Protein AF-A0A4R3XUV8-F1 (afdb_monomer)

Mean predicted aligned error: 7.54 Å

Sequence (175 aa):
MGYALSNLGNLPIQDEIDLYIFVVGSSWKDETYEAIETNFMELARRIGPKAVIAKGFEPEAWSSQICDRYLGKNVKTLYDVFPALLITDSHPENLTEKSMRLLISLRDAHKRFGGTAAFFEALSDFARTRNPEFLQKFETQESFGSKTWSVLELKPNFFGFGVNLKELIARAQGK

Radius of gyration: 14.84 Å; Cα contacts (8 Å, |Δi|>4): 273; chains: 1; bounding box: 36×36×36 Å

Solvent-accessible surface area (backbone atoms only — not comparable to full-atom values): 9918 Å² total; per-residue (Å²): 49,67,44,80,33,89,48,78,85,75,58,80,89,58,93,70,50,59,34,38,35,33,58,33,39,53,84,72,84,45,76,68,48,51,51,47,65,77,38,42,71,58,49,20,65,55,19,32,85,39,18,38,36,38,35,41,76,48,41,42,68,33,19,35,52,48,24,47,71,77,64,74,38,65,48,82,82,45,60,89,48,46,41,24,39,38,38,26,54,46,58,86,90,69,62,53,78,82,43,53,44,40,40,35,23,44,70,55,42,21,65,74,47,76,29,62,67,53,34,53,50,46,51,21,48,29,51,65,67,42,50,49,67,61,59,49,67,64,66,65,78,72,93,65,71,102,77,67,75,73,58,47,48,66,57,89,85,60,93,68,95,63,64,60,59,68,62,54,42,36,51,55,69,77,101

pLDDT: mean 79.5, std 17.8, range [27.52, 96.81]

Nearest PDB structures (foldseek):
  1xw9-assembly3_C  TM=6.291E-01  e=5.901E-02  Drosophila melanogaster
  1ovn-assembly1_B  TM=5.941E-01  e=3.030E-02  Drosophila melanogaster
  1rqm-assembly1_A  TM=5.799E-01  e=6.269E-02  Alicyclobacillus acidocaldarius
  1m7t-assembly1_A  TM=6.015E-01  e=7.077E-02  unclassified
  2dj0-assembly1_A  TM=5.234E-01  e=1.653E-01  Homo sapiens

Secondary structure (DSSP, 8-state):
-EEEESSGGGSPP-TT--EEEEEE--S---HHHHHHHHHHHHHHHHS-TTEEEEEESSHHHHHHHHIIIIISS-GGGGTTT-SEEEEESS-GGG--TTS-EEEEEHHHHHHHHTSHHHHHHHHHHHHHH--THHHHHHH------SS--S-EE--TT--S----HHHHHHHHTT-

Foldseek 3Di:
DEEEDQELVPDDDDPLAQKEKEFAAAPDDDPLSVLCVVCVVVLQVLLDDNYYYYYYPHRHRHNQRCCCQPVVDGSVVCNVQPRWMWMWRDRSVGDDLPIWTKIARSVLLCVLQVHSVSSSNLNSCCSVPVPLVNLVSLVDDDPDDDDDCHIAGHGPDDPDGDDPSVVVSVVSVVD

Organism: NCBI:txid1706046

Structure (mmCIF, N/CA/C/O backbone):
data_AF-A0A4R3XUV8-F1
#
_entry.id   AF-A0A4R3XUV8-F1
#
loop_
_atom_site.group_PDB
_atom_site.id
_atom_site.type_symbol
_atom_site.label_atom_id
_atom_site.label_alt_id
_atom_site.label_comp_id
_atom_site.label_asym_id
_atom_site.label_entity_id
_atom_site.label_seq_id
_atom_site.pdbx_PDB_ins_code
_atom_site.Cartn_x
_atom_site.Cartn_y
_atom_site.Cartn_z
_atom_site.occupancy
_atom_site.B_iso_or_equiv
_atom_site.auth_seq_id
_atom_site.auth_comp_id
_atom_site.auth_asym_id
_atom_site.auth_atom_id
_atom_site.pdbx_PDB_model_num
ATOM 1 N N . MET A 1 1 ? 6.285 -4.465 10.318 1.00 90.69 1 MET A N 1
ATOM 2 C CA . MET A 1 1 ? 7.046 -5.707 10.007 1.00 90.69 1 MET A CA 1
ATOM 3 C C . MET A 1 1 ? 7.217 -5.877 8.506 1.00 90.69 1 MET A C 1
ATOM 5 O O . MET A 1 1 ? 6.363 -5.411 7.766 1.00 90.69 1 MET A O 1
ATOM 9 N N . GLY A 1 2 ? 8.289 -6.535 8.055 1.00 93.62 2 GLY A N 1
ATOM 10 C CA . GLY A 1 2 ? 8.561 -6.766 6.630 1.00 93.62 2 GLY A CA 1
ATOM 11 C C . GLY A 1 2 ? 8.662 -8.249 6.286 1.00 93.62 2 GLY A C 1
ATOM 12 O O . GLY A 1 2 ? 9.384 -8.968 6.971 1.00 93.62 2 GLY A O 1
ATOM 13 N N . TYR A 1 3 ? 7.998 -8.686 5.213 1.00 95.31 3 TYR A N 1
ATOM 14 C CA . TYR A 1 3 ? 8.090 -10.055 4.696 1.00 95.31 3 TYR A CA 1
ATOM 15 C C . TYR A 1 3 ? 8.513 -10.090 3.223 1.00 95.31 3 TYR A C 1
ATOM 17 O O . TYR A 1 3 ? 7.975 -9.364 2.389 1.00 95.31 3 TYR A O 1
ATOM 25 N N . ALA A 1 4 ? 9.447 -10.981 2.895 1.00 94.69 4 ALA A N 1
ATOM 26 C CA . ALA A 1 4 ? 9.709 -11.416 1.527 1.00 94.69 4 ALA A CA 1
ATOM 27 C C . ALA A 1 4 ? 9.266 -12.880 1.416 1.00 94.69 4 ALA A C 1
ATOM 29 O O . ALA A 1 4 ? 9.772 -13.728 2.151 1.00 94.69 4 ALA A O 1
ATOM 30 N N . LEU A 1 5 ? 8.276 -13.159 0.570 1.00 95.44 5 LEU A N 1
ATOM 31 C CA . LEU A 1 5 ? 7.571 -14.441 0.537 1.00 95.44 5 LEU A CA 1
ATOM 32 C C . LEU A 1 5 ? 7.602 -15.056 -0.862 1.00 95.44 5 LEU A C 1
ATOM 34 O O . LEU A 1 5 ? 7.633 -14.360 -1.874 1.00 95.44 5 LEU A O 1
ATOM 38 N N . SER A 1 6 ? 7.571 -16.385 -0.934 1.00 93.25 6 SER A N 1
ATOM 39 C CA . SER A 1 6 ? 7.450 -17.108 -2.208 1.00 93.25 6 SER A CA 1
ATOM 40 C C . SER A 1 6 ? 6.012 -17.138 -2.730 1.00 93.25 6 SER A C 1
ATOM 42 O O . SER A 1 6 ? 5.795 -17.196 -3.937 1.00 93.25 6 SER A O 1
ATOM 44 N N . ASN A 1 7 ? 5.024 -17.080 -1.836 1.00 93.81 7 ASN A N 1
ATOM 45 C CA . ASN A 1 7 ? 3.605 -17.048 -2.170 1.00 93.81 7 ASN A CA 1
ATOM 46 C C . ASN A 1 7 ? 2.824 -16.227 -1.127 1.00 93.81 7 ASN A C 1
ATOM 48 O O . ASN A 1 7 ? 3.304 -16.014 -0.011 1.00 93.81 7 ASN A O 1
ATOM 52 N N . LEU A 1 8 ? 1.627 -15.768 -1.497 1.00 94.19 8 LEU A N 1
ATOM 53 C CA . LEU A 1 8 ? 0.767 -14.958 -0.628 1.00 94.19 8 LEU A CA 1
ATOM 54 C C . LEU A 1 8 ? 0.201 -15.758 0.559 1.00 94.19 8 LEU A C 1
ATOM 56 O O . LEU A 1 8 ? -0.005 -15.191 1.626 1.00 94.19 8 LEU A O 1
ATOM 60 N N . GLY A 1 9 ? -0.015 -17.065 0.388 1.00 93.50 9 GLY A N 1
ATOM 61 C CA . GLY A 1 9 ? -0.529 -17.954 1.439 1.00 93.50 9 GLY A CA 1
ATOM 62 C C . GLY A 1 9 ? 0.441 -18.190 2.603 1.00 93.50 9 GLY A C 1
ATOM 63 O O . GLY A 1 9 ? 0.021 -18.605 3.673 1.00 93.50 9 GLY A O 1
ATOM 64 N N . ASN A 1 10 ? 1.728 -17.887 2.429 1.00 94.69 10 ASN A N 1
ATOM 65 C CA . ASN A 1 10 ? 2.747 -17.994 3.472 1.00 94.69 10 ASN A CA 1
ATOM 66 C C . ASN A 1 10 ? 2.773 -16.775 4.406 1.00 94.69 10 ASN A C 1
ATOM 68 O O . ASN A 1 10 ? 3.631 -16.708 5.289 1.00 94.69 10 ASN A O 1
ATOM 72 N N . LEU A 1 11 ? 1.902 -15.785 4.191 1.00 95.81 11 LEU A N 1
ATOM 73 C CA . LEU A 1 11 ? 1.794 -14.643 5.084 1.00 95.81 11 LEU A CA 1
ATOM 74 C C . LEU A 1 11 ? 1.209 -15.104 6.432 1.00 95.81 11 LEU A C 1
ATOM 76 O O . LEU A 1 11 ? 0.120 -15.675 6.445 1.00 95.81 11 LEU A O 1
ATOM 80 N N . PRO A 1 12 ? 1.904 -14.884 7.564 1.00 92.62 12 PRO A N 1
ATOM 81 C CA . PRO A 1 12 ? 1.378 -15.272 8.866 1.00 92.62 12 PRO A CA 1
ATOM 82 C C . PRO A 1 12 ? 0.142 -14.456 9.250 1.00 92.62 12 PRO A C 1
ATOM 84 O O . PRO A 1 12 ? 0.127 -13.234 9.092 1.00 92.62 12 PRO A O 1
ATOM 87 N N . ILE A 1 13 ? -0.848 -15.127 9.841 1.00 92.12 13 ILE A N 1
ATOM 88 C CA . ILE A 1 13 ? -1.992 -14.474 10.482 1.00 92.12 13 ILE A CA 1
ATOM 89 C C . ILE A 1 13 ? -1.558 -13.979 11.859 1.00 92.12 13 ILE A C 1
ATOM 91 O O . ILE A 1 13 ? -0.983 -14.737 12.642 1.00 92.12 13 ILE A O 1
ATOM 95 N N . GLN A 1 14 ? -1.824 -12.706 12.137 1.00 90.50 14 GLN A N 1
ATOM 96 C CA . GLN A 1 14 ? -1.492 -12.041 13.392 1.00 90.50 14 GLN A CA 1
ATOM 97 C C . GLN A 1 14 ? -2.630 -11.089 13.754 1.00 90.50 14 GLN A C 1
ATOM 99 O O . GLN A 1 14 ? -3.005 -10.241 12.941 1.00 90.50 14 GLN A O 1
ATOM 104 N N . ASP A 1 15 ? -3.172 -11.234 14.961 1.00 87.12 15 ASP A N 1
ATOM 105 C CA . ASP A 1 15 ? -4.370 -10.507 15.397 1.00 87.12 15 ASP A CA 1
ATOM 106 C C . ASP A 1 15 ? -4.097 -9.013 15.628 1.00 87.12 15 ASP A C 1
ATOM 108 O O . ASP A 1 15 ? -5.008 -8.193 15.577 1.00 87.12 15 ASP A O 1
ATOM 112 N N . GLU A 1 16 ? -2.838 -8.632 15.854 1.00 90.88 16 GLU A N 1
ATOM 113 C CA . GLU A 1 16 ? -2.427 -7.253 16.127 1.00 90.88 16 GLU A CA 1
ATOM 114 C C . GLU A 1 16 ? -2.187 -6.415 14.858 1.00 90.88 16 GLU A C 1
ATOM 116 O O . GLU A 1 16 ? -1.790 -5.247 14.957 1.00 90.88 16 GLU A O 1
ATOM 121 N N . ILE A 1 17 ? -2.367 -7.005 13.669 1.00 93.44 17 ILE A N 1
ATOM 122 C CA . ILE A 1 17 ? -2.103 -6.350 12.385 1.00 93.44 17 ILE A CA 1
ATOM 123 C C . ILE A 1 17 ? -3.372 -5.761 11.793 1.00 93.44 17 ILE A C 1
ATOM 125 O O . ILE A 1 17 ? -4.229 -6.457 11.254 1.00 93.44 17 ILE A O 1
ATOM 129 N N . ASP A 1 18 ? -3.392 -4.432 11.790 1.00 90.88 18 ASP A N 1
ATOM 130 C CA . ASP A 1 18 ? -4.500 -3.623 11.301 1.00 90.88 18 ASP A CA 1
ATOM 131 C C . ASP A 1 18 ? -4.253 -3.125 9.859 1.00 90.88 18 ASP A C 1
ATOM 133 O O . ASP A 1 18 ? -5.132 -2.524 9.236 1.00 90.88 18 ASP A O 1
ATOM 137 N N . LEU A 1 19 ? -3.024 -3.233 9.333 1.00 92.94 19 LEU A N 1
ATOM 138 C CA . LEU A 1 19 ? -2.675 -2.789 7.977 1.00 92.94 19 LEU A CA 1
ATOM 139 C C . LEU A 1 19 ? -1.747 -3.763 7.267 1.00 92.94 19 LEU A C 1
ATOM 141 O O . LEU A 1 19 ? -0.694 -4.132 7.783 1.00 92.94 19 LEU A O 1
ATOM 145 N N . TYR A 1 20 ? -2.065 -4.027 6.012 1.00 95.38 20 TYR A N 1
ATOM 146 C CA . TYR A 1 20 ? -1.230 -4.764 5.085 1.00 95.38 20 TYR A CA 1
ATOM 147 C C . TYR A 1 20 ? -0.898 -3.867 3.895 1.00 95.38 20 TYR A C 1
ATOM 149 O O . TYR A 1 20 ? -1.773 -3.229 3.307 1.00 95.38 20 TYR A O 1
ATOM 157 N N . ILE A 1 21 ? 0.384 -3.810 3.557 1.00 96.00 21 ILE A N 1
ATOM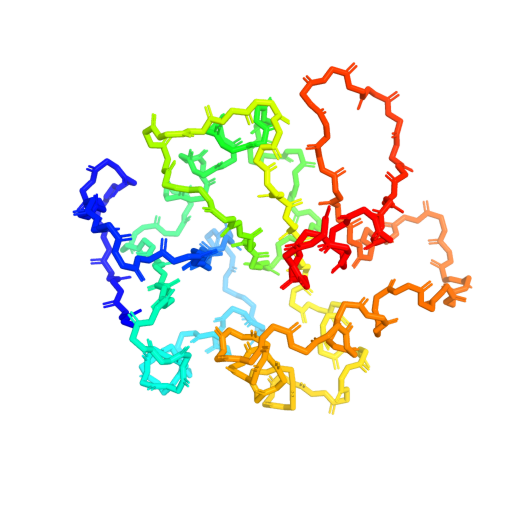 158 C CA . ILE A 1 21 ? 0.940 -3.070 2.431 1.00 96.00 21 ILE A CA 1
ATOM 159 C C . ILE A 1 21 ? 1.639 -4.094 1.542 1.00 96.00 21 ILE A C 1
ATOM 161 O O . ILE A 1 21 ? 2.660 -4.668 1.916 1.00 96.00 21 ILE A O 1
ATOM 165 N N . PHE A 1 22 ? 1.111 -4.333 0.353 1.00 95.94 22 PHE A N 1
ATOM 166 C CA . PHE A 1 22 ? 1.701 -5.264 -0.594 1.00 95.94 22 PHE A CA 1
ATOM 167 C C . PHE A 1 22 ? 2.376 -4.522 -1.733 1.00 95.94 22 PHE A C 1
ATOM 169 O O . PHE A 1 22 ? 1.772 -3.658 -2.367 1.00 95.94 22 PHE A O 1
ATOM 176 N N . VAL A 1 23 ? 3.620 -4.893 -2.020 1.00 94.19 23 VAL A N 1
ATOM 177 C CA . VAL A 1 23 ? 4.305 -4.460 -3.237 1.00 94.19 23 VAL A CA 1
ATOM 178 C C . VAL A 1 23 ? 3.685 -5.205 -4.413 1.00 94.19 23 VAL A C 1
ATOM 180 O O . VAL A 1 23 ? 3.673 -6.434 -4.417 1.00 94.19 23 VAL A O 1
ATOM 183 N N . VAL A 1 24 ? 3.168 -4.470 -5.395 1.00 90.69 24 VAL A N 1
ATOM 184 C CA . VAL A 1 24 ? 2.571 -5.022 -6.615 1.00 90.69 24 VAL A CA 1
ATOM 185 C C . VAL A 1 24 ? 3.320 -4.450 -7.811 1.00 90.69 24 VAL A C 1
ATOM 187 O O . VAL A 1 24 ? 3.461 -3.239 -7.958 1.00 90.69 24 VAL A O 1
ATOM 19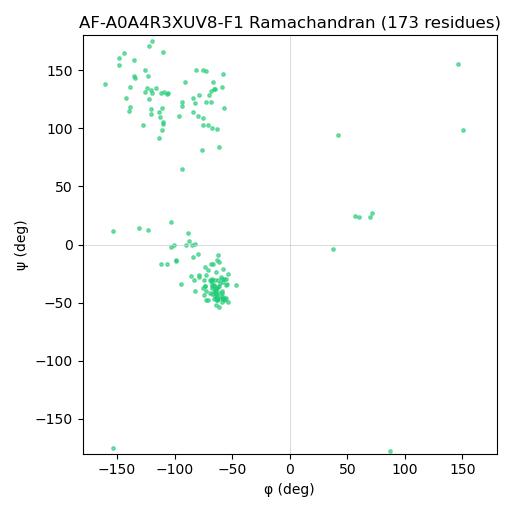0 N N . GLY A 1 25 ? 3.830 -5.310 -8.674 1.00 86.00 25 GLY A N 1
ATOM 191 C CA . GLY A 1 25 ? 4.666 -4.913 -9.793 1.00 86.00 25 GLY A CA 1
ATOM 192 C C . GLY A 1 25 ? 4.604 -5.903 -10.943 1.00 86.00 25 GLY A C 1
ATOM 193 O O . GLY A 1 25 ? 3.850 -6.873 -10.940 1.00 86.00 25 GLY A O 1
ATOM 194 N N . SER A 1 26 ? 5.430 -5.649 -11.945 1.00 74.06 26 SER A N 1
ATOM 195 C CA . SER A 1 26 ? 5.673 -6.595 -13.028 1.00 74.06 26 SER A CA 1
ATOM 196 C C . SER A 1 26 ? 7.154 -6.958 -13.062 1.00 74.06 26 SER A C 1
ATOM 198 O O . SER A 1 26 ? 7.962 -6.392 -12.328 1.00 74.06 26 SER A O 1
ATOM 200 N N . SER A 1 27 ? 7.519 -7.895 -13.930 1.00 67.19 27 SER A N 1
ATOM 201 C CA . SER A 1 27 ? 8.909 -8.245 -1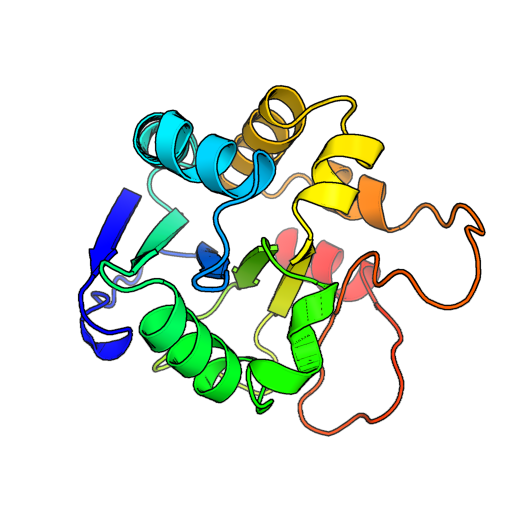4.233 1.00 67.19 27 SER A CA 1
ATOM 202 C C . SER A 1 27 ? 9.721 -7.086 -14.841 1.00 67.19 27 SER A C 1
ATOM 204 O O . SER A 1 27 ? 10.944 -7.182 -14.950 1.00 67.19 27 SER A O 1
ATOM 206 N N . TRP A 1 28 ? 9.074 -5.972 -15.204 1.00 62.72 28 TRP A N 1
ATOM 207 C CA . TRP A 1 28 ? 9.737 -4.782 -15.723 1.00 62.72 28 TRP A CA 1
ATOM 208 C C . TRP A 1 28 ? 10.335 -3.979 -14.570 1.00 62.72 28 TRP A C 1
ATOM 210 O O . TRP A 1 28 ? 9.617 -3.378 -13.771 1.00 62.72 28 TRP A O 1
ATOM 220 N N . LYS A 1 29 ? 11.668 -3.965 -14.498 1.00 62.38 29 LYS A N 1
ATOM 221 C CA . LYS A 1 29 ? 12.403 -3.084 -13.592 1.00 62.38 29 LYS A CA 1
ATOM 222 C C . LYS A 1 29 ? 12.382 -1.673 -14.164 1.00 62.38 29 LYS A C 1
ATOM 224 O O . LYS A 1 29 ? 13.027 -1.408 -15.174 1.00 62.38 29 LYS A O 1
ATOM 229 N N . ASP A 1 30 ? 11.626 -0.791 -13.528 1.00 69.38 30 ASP A N 1
ATOM 230 C CA . ASP A 1 30 ? 11.763 0.648 -13.709 1.00 69.38 30 ASP A CA 1
ATOM 231 C C . ASP A 1 30 ? 12.337 1.290 -12.436 1.00 69.38 30 ASP A C 1
ATOM 233 O O . ASP A 1 30 ? 12.376 0.671 -11.367 1.00 69.38 30 ASP A O 1
ATOM 237 N N . GLU A 1 31 ? 12.794 2.538 -12.551 1.00 71.75 31 GLU A N 1
ATOM 238 C CA . GLU A 1 31 ? 13.423 3.286 -11.450 1.00 71.75 31 GLU A CA 1
ATOM 239 C C . GLU A 1 31 ? 12.517 3.368 -10.205 1.00 71.75 31 GLU A C 1
ATOM 241 O O . GLU A 1 31 ? 12.989 3.397 -9.067 1.00 71.75 31 GLU A O 1
ATOM 246 N N . THR A 1 32 ? 11.192 3.356 -10.395 1.00 70.12 32 THR A N 1
ATOM 247 C CA . THR A 1 32 ? 10.228 3.379 -9.289 1.00 70.12 32 THR A CA 1
ATOM 248 C C . THR A 1 32 ? 10.142 2.052 -8.536 1.00 70.12 32 THR A C 1
ATOM 250 O O . THR A 1 32 ? 10.004 2.066 -7.311 1.00 70.12 32 THR A O 1
ATOM 253 N N . TYR A 1 33 ? 10.267 0.909 -9.216 1.00 78.12 33 TYR A N 1
ATOM 254 C CA . TYR A 1 33 ? 10.345 -0.395 -8.554 1.00 78.12 33 TYR A CA 1
ATOM 255 C C . TYR A 1 33 ? 11.652 -0.539 -7.759 1.00 78.12 33 TYR A C 1
ATOM 257 O O . TYR A 1 33 ? 11.634 -0.971 -6.604 1.00 78.12 33 TYR A O 1
ATOM 265 N N . GLU A 1 34 ? 12.779 -0.101 -8.328 1.00 83.56 34 GLU A N 1
ATOM 266 C CA . GLU A 1 34 ? 14.076 -0.089 -7.633 1.00 83.56 34 GLU A CA 1
ATOM 267 C C . GLU A 1 34 ? 14.057 0.782 -6.373 1.00 83.56 34 GLU A C 1
ATOM 269 O O . GLU A 1 34 ? 14.693 0.446 -5.368 1.00 83.56 34 GLU A O 1
ATOM 274 N N . ALA A 1 35 ? 13.274 1.864 -6.386 1.00 84.06 35 ALA A N 1
ATOM 275 C CA . ALA A 1 35 ? 13.086 2.700 -5.214 1.00 84.06 35 ALA A CA 1
ATOM 276 C C . ALA A 1 35 ? 12.389 1.948 -4.065 1.00 84.06 35 ALA A C 1
ATOM 278 O O . ALA A 1 35 ? 12.809 2.112 -2.920 1.00 84.06 35 ALA A O 1
ATOM 279 N N . ILE A 1 36 ? 11.385 1.095 -4.325 1.00 85.56 36 ILE A N 1
ATOM 280 C CA . ILE A 1 36 ? 10.839 0.215 -3.272 1.00 85.56 36 ILE A CA 1
ATOM 281 C C . ILE A 1 36 ? 11.909 -0.756 -2.805 1.00 85.56 36 ILE A C 1
ATOM 283 O O . ILE A 1 36 ? 12.129 -0.860 -1.605 1.00 85.56 36 ILE A O 1
ATOM 287 N N . GLU A 1 37 ? 12.555 -1.473 -3.722 1.00 86.38 37 GLU A N 1
ATOM 288 C CA . GLU A 1 37 ? 13.517 -2.525 -3.374 1.00 86.38 37 GLU A CA 1
ATOM 289 C C . GLU A 1 37 ? 14.632 -1.995 -2.466 1.00 86.38 37 GLU A C 1
ATOM 291 O O . GLU A 1 37 ? 14.908 -2.566 -1.411 1.00 86.38 37 GLU A O 1
ATOM 296 N N . THR A 1 38 ? 15.195 -0.839 -2.817 1.00 89.44 38 THR A N 1
ATOM 297 C CA . THR A 1 38 ? 16.276 -0.196 -2.059 1.00 89.44 38 THR A CA 1
ATOM 298 C C . THR A 1 38 ? 15.816 0.297 -0.684 1.00 89.44 38 THR A C 1
ATOM 300 O O . THR A 1 38 ? 16.594 0.296 0.268 1.00 89.44 38 THR A O 1
ATOM 303 N N . ASN A 1 39 ? 14.545 0.689 -0.546 1.00 89.06 39 ASN A N 1
ATOM 304 C CA . ASN A 1 39 ? 13.998 1.251 0.693 1.00 89.06 39 ASN A CA 1
ATOM 305 C C . ASN A 1 39 ? 13.138 0.263 1.497 1.00 89.06 39 ASN A C 1
ATOM 307 O O . ASN A 1 39 ? 12.674 0.612 2.582 1.00 89.06 39 ASN A O 1
ATOM 311 N N . PHE A 1 40 ? 12.929 -0.964 1.015 1.00 91.75 40 PHE A N 1
ATOM 312 C CA . PHE A 1 40 ? 11.983 -1.920 1.598 1.00 91.75 40 PHE A CA 1
ATOM 313 C C . PHE A 1 40 ? 12.288 -2.207 3.068 1.00 91.75 40 PHE A C 1
ATOM 315 O O . PHE A 1 40 ? 11.395 -2.179 3.913 1.00 91.75 40 PHE A O 1
ATOM 322 N N . MET A 1 41 ? 13.563 -2.441 3.384 1.00 90.44 41 MET A N 1
ATOM 323 C CA . MET A 1 41 ? 14.002 -2.721 4.753 1.00 90.44 41 MET A CA 1
ATOM 324 C C . MET A 1 41 ? 13.751 -1.539 5.689 1.00 90.44 41 MET A C 1
ATOM 326 O O . MET A 1 41 ? 13.388 -1.736 6.847 1.00 90.44 41 MET A O 1
ATOM 330 N N . GLU A 1 42 ? 13.928 -0.317 5.196 1.00 91.50 42 GLU A N 1
ATOM 331 C CA . GLU A 1 42 ? 13.711 0.886 5.992 1.00 91.50 42 GLU A CA 1
ATOM 332 C C . GLU A 1 42 ? 12.218 1.157 6.196 1.00 91.50 42 GLU A C 1
ATOM 334 O O . GLU A 1 42 ? 11.779 1.388 7.322 1.00 91.50 42 GLU A O 1
ATOM 339 N N . LEU A 1 43 ? 11.413 1.010 5.142 1.00 92.31 43 LEU A N 1
ATOM 340 C CA . LEU A 1 43 ? 9.954 1.028 5.226 1.00 92.31 43 LEU A CA 1
ATOM 341 C C . LEU A 1 43 ? 9.440 0.015 6.254 1.00 92.31 43 LEU A C 1
ATOM 343 O O . LEU A 1 43 ? 8.682 0.371 7.154 1.00 92.31 43 LEU A O 1
ATOM 347 N N . ALA A 1 44 ? 9.904 -1.233 6.181 1.00 93.31 44 ALA A N 1
ATOM 348 C CA . ALA A 1 44 ? 9.494 -2.303 7.087 1.00 93.31 44 ALA A CA 1
ATOM 349 C C . ALA A 1 44 ? 9.765 -1.994 8.568 1.00 93.31 44 ALA A C 1
ATOM 351 O O . ALA A 1 44 ? 8.997 -2.439 9.430 1.00 93.31 44 ALA A O 1
ATOM 352 N N . ARG A 1 45 ? 10.831 -1.234 8.863 1.00 91.19 45 ARG A N 1
ATOM 353 C CA . ARG A 1 45 ? 11.153 -0.751 10.215 1.00 91.19 45 ARG A CA 1
ATOM 354 C C . ARG A 1 45 ? 10.254 0.406 10.648 1.00 91.19 45 ARG A C 1
ATOM 356 O O . ARG A 1 45 ? 9.883 0.471 11.817 1.00 91.19 45 ARG A O 1
ATOM 363 N N . ARG A 1 46 ? 9.898 1.308 9.730 1.00 93.75 46 ARG A N 1
ATOM 364 C CA . ARG A 1 46 ? 9.178 2.554 10.044 1.00 93.75 46 ARG A CA 1
ATOM 365 C C . ARG A 1 46 ? 7.666 2.408 10.166 1.00 93.75 46 ARG A C 1
ATOM 367 O O . ARG A 1 46 ? 7.077 3.127 10.967 1.00 93.75 46 ARG A O 1
ATOM 374 N N . ILE A 1 47 ? 7.039 1.482 9.438 1.00 92.44 47 ILE A N 1
ATOM 375 C CA . ILE A 1 47 ? 5.569 1.312 9.437 1.00 92.44 47 ILE A CA 1
ATOM 376 C C . ILE A 1 47 ? 4.982 0.900 10.800 1.00 92.44 47 ILE A C 1
ATOM 378 O O . ILE A 1 47 ? 3.775 0.992 11.004 1.00 92.44 47 ILE A O 1
ATOM 382 N N . GLY A 1 48 ? 5.823 0.475 11.747 1.00 89.25 48 GLY A N 1
ATOM 383 C CA . GLY A 1 48 ? 5.416 0.129 13.106 1.00 89.25 48 GLY A CA 1
ATOM 384 C C . GLY A 1 48 ? 4.951 -1.325 13.285 1.00 89.25 48 GLY A C 1
ATOM 385 O O . GLY A 1 48 ? 5.027 -2.137 12.355 1.00 89.25 48 GLY A O 1
ATOM 386 N N . PRO A 1 49 ? 4.521 -1.683 14.510 1.00 91.06 49 PRO A N 1
ATOM 387 C CA . PRO A 1 49 ? 4.206 -3.063 14.880 1.00 91.06 49 PRO A CA 1
ATOM 388 C C . PRO A 1 49 ? 2.834 -3.540 14.387 1.00 91.06 49 PRO A C 1
ATOM 390 O O . PRO A 1 49 ? 2.679 -4.727 14.151 1.00 91.06 49 PRO A O 1
ATOM 393 N N . LYS A 1 50 ? 1.873 -2.629 14.178 1.00 93.31 50 LYS A N 1
ATOM 394 C CA . LYS A 1 50 ? 0.496 -2.941 13.743 1.00 93.31 50 LYS A CA 1
ATOM 395 C C . LYS A 1 50 ? 0.309 -2.995 12.224 1.00 93.31 50 LYS A C 1
ATOM 397 O O . LYS A 1 50 ? -0.814 -3.000 11.722 1.00 93.31 50 LYS A O 1
ATOM 402 N N . ALA A 1 51 ? 1.412 -2.962 11.483 1.00 95.44 51 ALA A N 1
ATOM 403 C CA . ALA A 1 51 ? 1.407 -2.941 10.034 1.00 95.44 51 ALA A CA 1
ATOM 404 C C . ALA A 1 51 ? 2.432 -3.922 9.469 1.00 95.44 51 ALA A C 1
ATOM 406 O O . ALA A 1 51 ? 3.544 -4.086 9.988 1.00 95.44 51 ALA A O 1
ATOM 407 N N . VAL A 1 52 ? 2.071 -4.526 8.347 1.00 96.38 52 VAL A N 1
ATOM 408 C CA . VAL A 1 52 ? 2.924 -5.404 7.558 1.00 96.38 52 VAL A CA 1
ATOM 409 C C . VAL A 1 52 ? 3.171 -4.776 6.195 1.00 96.38 52 VAL A C 1
ATOM 411 O O . VAL A 1 52 ? 2.236 -4.329 5.541 1.00 96.38 52 VAL A O 1
ATOM 414 N N . ILE A 1 53 ? 4.425 -4.791 5.745 1.00 96.69 53 ILE A N 1
ATOM 415 C CA . ILE A 1 53 ? 4.772 -4.647 4.333 1.00 96.69 53 ILE A CA 1
ATOM 416 C C . ILE A 1 53 ? 5.283 -5.987 3.807 1.00 96.69 53 ILE A C 1
ATOM 418 O O . ILE A 1 53 ? 6.125 -6.626 4.439 1.00 96.69 53 ILE A O 1
ATOM 422 N N . ALA A 1 54 ? 4.774 -6.435 2.664 1.00 96.81 54 ALA A N 1
ATOM 423 C CA . ALA A 1 54 ? 5.171 -7.704 2.073 1.00 96.81 54 ALA A CA 1
ATOM 424 C C . ALA A 1 54 ? 5.446 -7.585 0.572 1.00 96.81 54 ALA A C 1
ATOM 426 O O . ALA A 1 54 ? 4.766 -6.853 -0.153 1.00 96.81 54 ALA A O 1
ATOM 427 N N . LYS A 1 55 ? 6.449 -8.334 0.114 1.00 95.44 55 LYS A N 1
ATOM 428 C CA . LYS A 1 55 ? 6.803 -8.482 -1.298 1.00 95.44 55 LYS A CA 1
ATOM 429 C C . LYS A 1 55 ? 7.067 -9.941 -1.659 1.00 95.44 55 LYS A C 1
ATOM 431 O O . LYS A 1 55 ? 7.397 -10.756 -0.798 1.00 95.44 55 LYS A O 1
ATOM 436 N N . GLY A 1 56 ? 6.969 -10.242 -2.947 1.00 93.94 56 GLY A N 1
ATOM 437 C CA . GLY A 1 56 ? 7.346 -11.535 -3.499 1.00 93.94 56 GLY A CA 1
ATOM 438 C C . GLY A 1 56 ? 8.845 -11.655 -3.748 1.00 93.94 56 GLY A C 1
ATOM 439 O O . GLY A 1 56 ? 9.493 -10.666 -4.086 1.00 93.94 56 GLY A O 1
ATOM 440 N N . PHE A 1 57 ? 9.384 -12.872 -3.663 1.00 91.38 57 PHE A N 1
ATOM 441 C CA . PHE A 1 57 ? 10.670 -13.186 -4.302 1.00 91.38 57 PHE A CA 1
ATOM 442 C C . PHE A 1 57 ? 10.567 -13.115 -5.832 1.00 91.38 57 PHE A C 1
ATOM 444 O O . PHE A 1 57 ? 11.492 -12.637 -6.476 1.00 91.38 57 PHE A O 1
ATOM 451 N N . GLU A 1 58 ? 9.416 -13.518 -6.383 1.00 90.62 58 GLU A N 1
ATOM 452 C CA . GLU A 1 58 ? 9.089 -13.462 -7.811 1.00 90.62 58 GLU A CA 1
ATOM 453 C C . GLU A 1 58 ? 7.988 -12.412 -8.053 1.00 90.62 58 GLU A C 1
ATOM 455 O O . GLU A 1 58 ? 6.808 -12.710 -7.826 1.00 90.62 58 GLU A O 1
ATOM 460 N N . PRO A 1 59 ? 8.325 -11.178 -8.483 1.00 88.62 59 PRO A N 1
ATOM 461 C CA . PRO A 1 59 ? 7.387 -10.053 -8.491 1.00 88.62 59 PRO A CA 1
ATOM 462 C C . PRO A 1 59 ? 6.126 -10.292 -9.322 1.00 88.62 59 PRO A C 1
ATOM 464 O O . PRO A 1 59 ? 5.034 -9.923 -8.895 1.00 88.62 59 PRO A O 1
ATOM 467 N N . GLU A 1 60 ? 6.248 -10.931 -10.486 1.00 88.50 60 GLU A N 1
ATOM 468 C CA . GLU A 1 60 ? 5.117 -11.172 -11.387 1.00 88.50 60 GLU A CA 1
ATOM 469 C C . GLU A 1 60 ? 4.144 -12.220 -10.824 1.00 88.50 60 GLU A C 1
ATOM 471 O O . GLU A 1 60 ? 2.941 -11.969 -10.743 1.00 88.50 60 GLU A O 1
ATOM 476 N N . ALA A 1 61 ? 4.658 -13.360 -10.350 1.00 91.56 61 ALA A N 1
ATOM 477 C CA . ALA A 1 61 ? 3.841 -14.414 -9.745 1.00 91.56 61 ALA A CA 1
ATOM 478 C C . ALA A 1 61 ? 3.173 -13.949 -8.441 1.00 91.56 61 ALA A C 1
ATOM 480 O O . ALA A 1 61 ? 2.013 -14.269 -8.172 1.00 91.56 61 ALA A O 1
ATOM 481 N N . TRP A 1 62 ? 3.894 -13.169 -7.638 1.00 93.31 62 TRP A N 1
ATOM 482 C CA . TRP A 1 62 ? 3.376 -12.529 -6.433 1.00 93.31 62 TRP A CA 1
ATOM 483 C C . TRP A 1 62 ? 2.258 -11.532 -6.744 1.00 93.31 62 TRP A C 1
ATOM 485 O O . TRP A 1 62 ? 1.185 -11.577 -6.141 1.00 93.31 62 TRP A O 1
ATOM 495 N N . SER A 1 63 ? 2.477 -10.668 -7.732 1.00 91.94 63 SER A N 1
ATOM 496 C CA . SER A 1 63 ? 1.502 -9.648 -8.118 1.00 91.94 63 SER A CA 1
ATOM 497 C C . SER A 1 63 ? 0.251 -10.258 -8.735 1.00 91.94 63 SER A C 1
ATOM 499 O O . SER A 1 63 ? -0.840 -9.763 -8.463 1.00 91.94 63 SER A O 1
ATOM 501 N N . SER A 1 64 ? 0.374 -11.365 -9.479 1.00 91.38 64 SER A N 1
ATOM 502 C CA . SER A 1 64 ? -0.788 -12.135 -9.942 1.00 91.38 64 SER A CA 1
ATOM 503 C C . SER A 1 64 ? -1.626 -12.629 -8.768 1.00 91.38 64 SER A C 1
ATOM 505 O O . SER A 1 64 ? -2.820 -12.357 -8.733 1.00 91.38 64 SER A O 1
ATOM 507 N N . GLN A 1 65 ? -1.007 -13.255 -7.760 1.00 93.69 65 GLN A N 1
ATOM 508 C CA . GLN A 1 65 ? -1.725 -13.749 -6.578 1.00 93.69 65 GLN A CA 1
ATOM 509 C C . GLN A 1 65 ? -2.461 -12.629 -5.836 1.00 93.69 65 GLN A C 1
ATOM 511 O O . GLN A 1 65 ? -3.605 -12.811 -5.423 1.00 93.69 65 GLN A O 1
ATOM 516 N N . ILE A 1 66 ? -1.833 -11.460 -5.684 1.00 93.06 66 ILE A N 1
ATOM 517 C CA . ILE A 1 66 ? -2.480 -10.302 -5.059 1.00 93.06 66 ILE A CA 1
ATOM 518 C C . ILE A 1 66 ? -3.643 -9.796 -5.909 1.00 93.06 66 ILE A C 1
ATOM 520 O O . ILE A 1 66 ? -4.719 -9.546 -5.369 1.00 93.06 66 ILE A O 1
ATOM 524 N N . CYS A 1 67 ? -3.448 -9.643 -7.220 1.00 88.69 67 CYS A N 1
ATOM 525 C CA . CYS A 1 67 ? -4.491 -9.150 -8.117 1.00 88.69 67 CYS A CA 1
ATOM 526 C C . CYS A 1 67 ? -5.702 -10.089 -8.137 1.00 88.69 67 CYS A C 1
ATOM 528 O O . CYS A 1 67 ?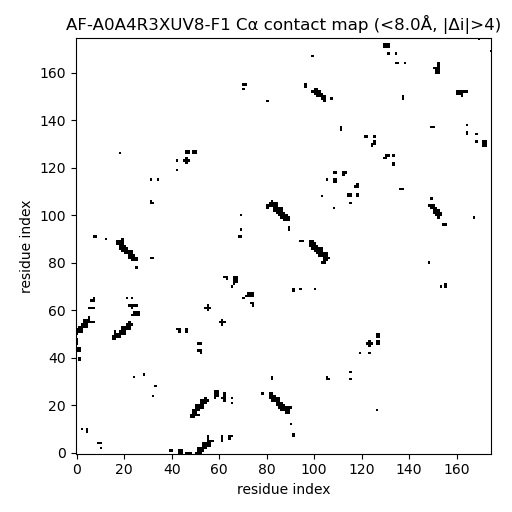 -6.836 -9.630 -7.985 1.00 88.69 67 CYS A O 1
ATOM 530 N N . ASP A 1 68 ? -5.459 -11.394 -8.225 1.00 89.12 68 ASP A N 1
ATOM 531 C CA . ASP A 1 68 ? -6.505 -12.411 -8.209 1.00 89.12 68 ASP A CA 1
ATOM 532 C C . ASP A 1 68 ? -7.236 -12.416 -6.859 1.00 89.12 68 ASP A C 1
ATOM 534 O O . ASP A 1 68 ? -8.467 -12.385 -6.819 1.00 89.12 68 ASP A O 1
ATOM 538 N N . ARG A 1 69 ? -6.495 -12.383 -5.741 1.00 91.12 69 ARG A N 1
ATOM 539 C CA . ARG A 1 69 ? -7.081 -12.483 -4.398 1.00 91.12 69 ARG A CA 1
ATOM 540 C C . ARG A 1 69 ? -7.819 -11.223 -3.964 1.00 91.12 69 ARG A C 1
ATOM 542 O O . ARG A 1 69 ? -8.919 -11.320 -3.431 1.00 91.12 69 ARG A O 1
ATOM 549 N N . TYR A 1 70 ? -7.207 -10.055 -4.134 1.00 87.62 70 TYR A N 1
ATOM 550 C CA . TYR A 1 70 ? -7.731 -8.801 -3.598 1.00 87.62 70 TYR A CA 1
ATOM 551 C C . TYR A 1 70 ? -8.583 -8.032 -4.589 1.00 87.62 70 TYR A C 1
ATOM 553 O O . TYR A 1 70 ? -9.517 -7.351 -4.170 1.00 87.62 70 TYR A O 1
ATOM 561 N N . LEU A 1 71 ? -8.248 -8.100 -5.876 1.00 81.19 71 LEU A N 1
ATOM 562 C CA . LEU A 1 71 ? -8.833 -7.228 -6.890 1.00 81.19 71 LEU A CA 1
ATOM 563 C C . LEU A 1 71 ? -9.833 -7.975 -7.778 1.00 81.19 71 LEU A C 1
ATOM 565 O O . LEU A 1 71 ? -10.613 -7.317 -8.461 1.00 81.19 71 LEU A O 1
ATOM 569 N N . GLY A 1 72 ? -9.813 -9.315 -7.787 1.00 79.56 72 GLY A N 1
ATOM 570 C CA . GLY A 1 72 ? -10.613 -10.130 -8.706 1.00 79.56 72 GLY A CA 1
ATOM 571 C C . GLY A 1 72 ? -10.288 -9.842 -10.175 1.00 79.56 72 GLY A C 1
ATOM 572 O O . GLY A 1 72 ? -11.134 -10.019 -11.051 1.00 79.56 72 GLY A O 1
ATOM 573 N N . LYS A 1 73 ? -9.084 -9.323 -10.446 1.00 70.56 73 LYS A N 1
ATOM 574 C CA . LYS A 1 73 ? -8.644 -8.873 -11.767 1.00 70.56 73 LYS A CA 1
ATOM 575 C C . LYS A 1 73 ? -7.380 -9.599 -12.167 1.00 70.56 73 LYS A C 1
ATOM 577 O O . LYS A 1 73 ? -6.483 -9.792 -11.357 1.00 70.56 73 LYS A O 1
ATOM 582 N N . ASN A 1 74 ? -7.270 -9.876 -13.460 1.00 74.50 74 ASN A N 1
ATOM 583 C CA . ASN A 1 74 ? -6.022 -10.351 -14.027 1.00 74.50 74 ASN A CA 1
ATOM 584 C C . ASN A 1 74 ? -4.972 -9.228 -13.979 1.00 74.50 74 ASN A C 1
ATOM 586 O O .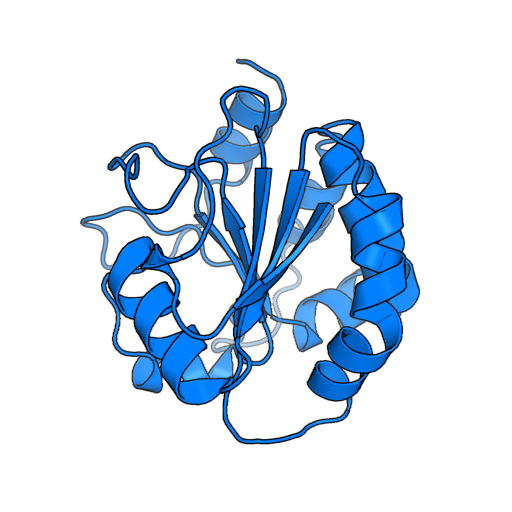 ASN A 1 74 ? -5.247 -8.109 -14.426 1.00 74.50 74 ASN A O 1
ATOM 590 N N . VAL A 1 75 ? -3.762 -9.543 -13.510 1.00 72.44 75 VAL A N 1
ATOM 591 C CA . VAL A 1 75 ? -2.599 -8.636 -13.460 1.00 72.44 75 VAL A CA 1
ATOM 592 C C . VAL A 1 75 ? -2.380 -7.864 -14.769 1.00 72.44 75 VAL A C 1
ATOM 594 O O . VAL A 1 75 ? -2.055 -6.679 -14.747 1.00 72.44 75 VAL A O 1
ATOM 597 N N . LYS A 1 76 ? -2.671 -8.485 -15.922 1.00 74.44 76 LYS A N 1
ATOM 598 C CA . LYS A 1 76 ? -2.509 -7.875 -17.248 1.00 74.44 76 LYS A CA 1
ATOM 599 C C . LYS A 1 76 ? -3.400 -6.659 -17.488 1.00 74.44 76 LYS A C 1
ATOM 601 O O . LYS A 1 76 ? -3.080 -5.823 -18.326 1.00 74.44 76 LYS A O 1
ATOM 606 N N . THR A 1 77 ? -4.511 -6.555 -16.762 1.00 71.69 77 THR A N 1
ATOM 607 C CA . THR A 1 77 ? -5.439 -5.417 -16.860 1.00 71.69 77 THR A CA 1
ATOM 608 C C . THR A 1 77 ? -4.974 -4.187 -16.084 1.00 71.69 77 THR A C 1
ATOM 610 O O . THR A 1 77 ? -5.604 -3.144 -16.206 1.00 71.69 77 THR A O 1
ATOM 613 N N . LEU A 1 78 ? -3.902 -4.309 -15.293 1.00 75.31 78 LEU A N 1
ATOM 614 C CA . LEU A 1 78 ? -3.388 -3.265 -14.401 1.00 75.31 78 LEU A CA 1
ATOM 615 C C . LEU A 1 78 ? -1.920 -2.905 -14.688 1.00 75.31 78 LEU A C 1
ATOM 617 O O . LEU A 1 78 ? -1.289 -2.223 -13.882 1.00 75.31 78 LEU A O 1
ATOM 621 N N . TYR A 1 79 ? -1.358 -3.352 -15.818 1.00 75.88 79 TYR A N 1
ATOM 622 C CA . TYR A 1 79 ? 0.047 -3.090 -16.160 1.00 75.88 79 TYR A CA 1
ATOM 623 C C . TYR A 1 79 ? 0.401 -1.600 -16.210 1.00 75.88 79 TYR A C 1
ATOM 625 O O . TYR A 1 79 ? 1.538 -1.236 -15.930 1.00 75.88 79 TYR A O 1
ATOM 633 N N . ASP A 1 80 ? -0.556 -0.743 -16.554 1.00 75.81 80 ASP A N 1
ATOM 634 C CA . ASP A 1 80 ? -0.401 0.709 -16.598 1.00 75.81 80 ASP A CA 1
ATOM 635 C C . ASP A 1 80 ? -0.344 1.363 -15.208 1.00 75.81 80 ASP A C 1
ATOM 637 O O . ASP A 1 80 ? 0.165 2.476 -15.078 1.00 75.81 80 ASP A O 1
ATOM 641 N N . VAL A 1 81 ? -0.819 0.670 -14.169 1.00 79.25 81 VAL A N 1
ATOM 642 C CA . VAL A 1 81 ? -0.772 1.122 -12.770 1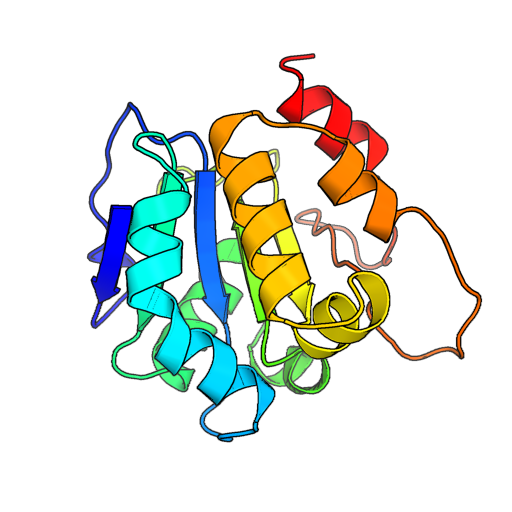.00 79.25 81 VAL A CA 1
ATOM 643 C C . VAL A 1 81 ? 0.557 0.751 -12.105 1.00 79.25 81 VAL A C 1
ATOM 645 O O . VAL A 1 81 ? 0.994 1.434 -11.174 1.00 79.25 81 VAL A O 1
ATOM 648 N N . PHE A 1 82 ? 1.218 -0.312 -12.569 1.00 84.69 82 PHE A N 1
ATOM 649 C CA . PHE A 1 82 ? 2.446 -0.817 -11.959 1.00 84.69 82 PHE A CA 1
ATOM 650 C C . PHE A 1 82 ? 3.688 0.039 -12.275 1.00 84.69 82 PHE A C 1
ATOM 652 O O . PHE A 1 82 ? 3.784 0.619 -13.359 1.00 84.69 82 PHE A O 1
ATOM 659 N N . PRO A 1 83 ? 4.673 0.076 -11.355 1.00 88.94 83 PRO A N 1
ATOM 660 C CA . PRO A 1 83 ? 4.654 -0.516 -10.011 1.00 88.94 83 PRO A CA 1
ATOM 661 C C . PRO A 1 83 ? 3.742 0.247 -9.036 1.00 88.94 83 PRO A C 1
ATOM 663 O O . PRO A 1 83 ? 3.567 1.461 -9.136 1.00 88.94 83 PRO A O 1
ATOM 666 N N . ALA A 1 84 ? 3.160 -0.475 -8.081 1.00 89.50 84 ALA A N 1
ATOM 667 C CA . ALA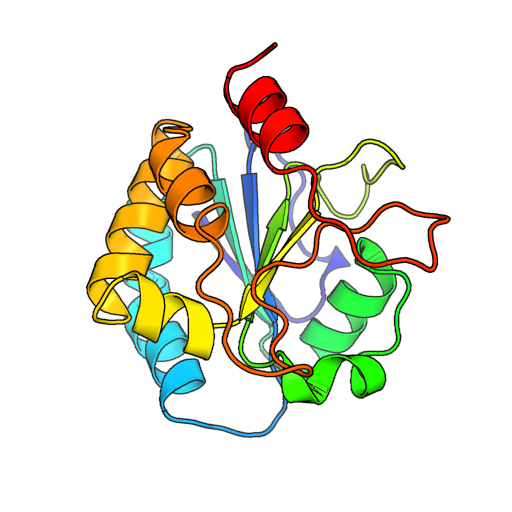 A 1 84 ? 2.151 0.024 -7.158 1.00 89.50 84 ALA A CA 1
ATOM 668 C C . ALA A 1 84 ? 2.285 -0.578 -5.750 1.00 89.50 84 ALA A C 1
ATOM 670 O O . ALA A 1 84 ? 2.932 -1.604 -5.536 1.00 89.50 84 ALA A O 1
ATOM 671 N N . LEU A 1 85 ? 1.618 0.052 -4.786 1.00 92.12 85 LEU A N 1
ATOM 672 C CA . LEU A 1 85 ? 1.354 -0.514 -3.467 1.00 92.12 85 LEU A CA 1
ATOM 673 C C . LEU A 1 85 ? -0.143 -0.774 -3.320 1.00 92.12 85 LEU A C 1
ATOM 675 O O . LEU A 1 85 ? -0.950 0.124 -3.562 1.00 92.12 85 LEU A O 1
ATOM 679 N N . LEU A 1 86 ? -0.515 -1.980 -2.895 1.00 92.50 86 LEU A N 1
ATOM 680 C CA . LEU A 1 86 ? -1.860 -2.265 -2.405 1.00 92.50 86 LEU A CA 1
ATOM 681 C C . LEU A 1 86 ? -1.872 -2.106 -0.887 1.00 92.50 86 LEU A C 1
ATOM 683 O O . LEU A 1 86 ? -1.175 -2.832 -0.187 1.00 92.50 86 LEU A O 1
ATOM 687 N N . ILE A 1 87 ? -2.691 -1.194 -0.381 1.00 91.44 87 ILE A N 1
ATOM 688 C CA . ILE A 1 87 ? -2.915 -0.981 1.046 1.00 91.44 87 ILE A CA 1
ATOM 689 C C . ILE A 1 87 ? -4.304 -1.522 1.402 1.00 91.44 87 ILE A C 1
ATOM 691 O O . ILE A 1 87 ? -5.295 -1.204 0.743 1.00 91.44 87 ILE A O 1
ATOM 695 N N . THR A 1 88 ? -4.385 -2.353 2.436 1.00 91.00 88 THR A N 1
ATOM 696 C CA . THR A 1 88 ? -5.627 -2.999 2.881 1.00 91.00 88 THR A CA 1
ATOM 697 C C . THR A 1 88 ? -5.625 -3.221 4.389 1.00 91.00 88 THR A C 1
ATOM 699 O O . THR A 1 88 ? -4.573 -3.300 5.015 1.00 91.00 88 THR A O 1
ATOM 702 N N . ASP A 1 89 ? -6.809 -3.295 4.982 1.00 89.94 89 ASP A N 1
ATOM 703 C CA . ASP A 1 89 ? -7.024 -3.602 6.401 1.00 89.94 89 ASP A CA 1
ATOM 704 C C . ASP A 1 89 ? -7.172 -5.109 6.666 1.00 89.94 89 ASP A C 1
ATOM 706 O O . ASP A 1 89 ? -7.374 -5.519 7.803 1.00 89.94 89 ASP A O 1
ATOM 710 N N . SER A 1 90 ? -7.104 -5.944 5.624 1.00 90.88 90 SER A N 1
ATOM 711 C CA . SER A 1 90 ? -7.511 -7.345 5.712 1.00 90.88 90 SER A CA 1
ATOM 712 C C . SER A 1 90 ? -6.423 -8.311 5.252 1.00 90.88 90 SER A C 1
ATOM 714 O O . SER A 1 90 ? -5.885 -8.199 4.144 1.00 90.88 90 SER A O 1
ATOM 716 N N . HIS A 1 91 ? -6.170 -9.327 6.082 1.00 95.12 91 HIS A N 1
ATOM 717 C CA . HIS A 1 91 ? -5.380 -10.503 5.712 1.00 95.12 91 HIS A CA 1
ATOM 718 C C . HIS A 1 91 ? -6.016 -11.201 4.493 1.00 95.12 91 HIS A C 1
ATOM 720 O O . HIS A 1 91 ? -7.250 -11.213 4.399 1.00 95.12 91 HIS A O 1
ATOM 726 N N . PRO A 1 92 ? -5.242 -11.817 3.571 1.00 92.50 92 PRO A N 1
ATOM 727 C CA . PRO A 1 92 ? -5.811 -12.450 2.383 1.00 92.50 92 PRO A CA 1
ATOM 728 C C . PRO A 1 92 ? -6.872 -13.495 2.728 1.00 92.50 92 PRO A C 1
ATOM 730 O O . PRO A 1 92 ? -7.861 -13.600 2.009 1.00 92.50 92 PRO A O 1
ATOM 733 N N . GLU A 1 93 ? -6.722 -14.233 3.826 1.00 91.56 93 GLU A N 1
ATOM 734 C CA . GLU A 1 93 ? -7.697 -15.247 4.260 1.00 91.56 93 GLU A CA 1
ATOM 735 C C . GLU A 1 93 ? -8.997 -14.666 4.835 1.00 91.56 93 GLU A C 1
ATOM 737 O O . GLU A 1 93 ? -10.048 -15.279 4.679 1.00 91.56 93 GLU A O 1
ATOM 742 N N . ASN A 1 94 ? -8.954 -13.451 5.388 1.00 90.56 94 ASN A N 1
ATOM 743 C CA . ASN A 1 94 ? -10.082 -12.804 6.073 1.00 90.56 94 ASN A CA 1
ATOM 744 C C . ASN A 1 94 ? -10.756 -11.726 5.210 1.00 90.56 94 ASN A C 1
ATOM 746 O O . ASN A 1 94 ? -11.424 -10.823 5.712 1.00 90.56 94 ASN A O 1
ATOM 750 N N . LEU A 1 95 ? -10.541 -11.786 3.897 1.00 87.19 95 LEU A N 1
ATOM 751 C CA . LEU A 1 95 ? -11.013 -10.775 2.969 1.00 87.19 95 LEU A CA 1
ATOM 752 C C . LEU A 1 95 ? -12.542 -10.816 2.831 1.00 87.19 95 LEU A C 1
ATOM 754 O O . LEU A 1 95 ? -13.124 -11.847 2.503 1.00 87.19 95 LEU A O 1
ATOM 758 N N . THR A 1 96 ? -13.188 -9.665 2.998 1.00 84.62 96 THR A N 1
ATOM 759 C CA . THR A 1 96 ? -14.636 -9.501 2.819 1.00 84.62 96 THR A CA 1
ATOM 760 C C . THR A 1 96 ? -14.942 -8.435 1.773 1.00 84.62 96 THR A C 1
ATOM 762 O O . THR A 1 96 ? -14.072 -7.677 1.332 1.00 84.62 96 THR A O 1
ATOM 765 N N . GLU A 1 97 ? -16.209 -8.321 1.382 1.00 75.62 97 GLU A N 1
ATOM 766 C CA . GLU A 1 97 ? -16.669 -7.231 0.516 1.00 75.62 97 GLU A CA 1
ATOM 767 C C . GLU A 1 97 ? -16.412 -5.845 1.114 1.00 75.62 97 GLU A C 1
ATOM 769 O O . GLU A 1 97 ? -16.175 -4.884 0.384 1.00 75.62 97 GLU A O 1
ATOM 774 N N . LYS A 1 98 ? -16.413 -5.756 2.447 1.00 76.56 98 LYS A N 1
ATOM 775 C CA . LYS A 1 98 ? -16.186 -4.515 3.182 1.00 76.56 98 LYS A CA 1
ATOM 776 C C . LYS A 1 98 ? -14.710 -4.203 3.379 1.00 76.56 98 LYS A C 1
ATOM 778 O O . LYS A 1 98 ? -14.424 -3.093 3.792 1.00 76.56 98 LYS A O 1
ATOM 783 N N . SER A 1 99 ? -13.786 -5.112 3.093 1.00 82.00 99 SER A N 1
ATOM 784 C CA . SER A 1 99 ? -12.358 -4.853 3.295 1.00 82.00 99 SER A CA 1
ATOM 785 C C . SER A 1 99 ? -11.874 -3.644 2.495 1.00 82.00 99 SER A C 1
ATOM 787 O O . SER A 1 99 ? -12.194 -3.486 1.312 1.00 82.00 99 SER A O 1
ATOM 789 N N . MET A 1 100 ? -11.079 -2.791 3.129 1.00 83.56 100 MET A N 1
ATOM 790 C CA . MET A 1 100 ? -10.445 -1.657 2.471 1.00 83.56 100 MET A CA 1
ATOM 791 C C . MET A 1 100 ? -9.448 -2.152 1.422 1.00 83.56 100 MET A C 1
ATOM 793 O O . MET A 1 100 ? -8.642 -3.033 1.704 1.00 83.56 100 MET A O 1
ATOM 797 N N . ARG A 1 101 ? -9.467 -1.582 0.216 1.00 84.75 101 ARG A N 1
ATOM 798 C CA . ARG A 1 101 ? -8.500 -1.895 -0.847 1.00 84.75 101 ARG A CA 1
ATOM 799 C C . ARG A 1 101 ? -8.117 -0.612 -1.554 1.00 84.75 101 ARG A C 1
ATOM 801 O O . ARG A 1 101 ? -8.960 0.008 -2.198 1.00 84.75 101 ARG A O 1
ATOM 808 N N . LEU A 1 102 ? -6.857 -0.234 -1.424 1.00 85.38 102 LEU A N 1
ATOM 809 C CA . LEU A 1 102 ? -6.320 1.001 -1.963 1.00 85.38 102 LEU A CA 1
ATOM 810 C C . LEU A 1 102 ? -5.082 0.680 -2.793 1.00 85.38 102 LEU A C 1
ATOM 812 O O . LEU A 1 102 ? -4.020 0.413 -2.239 1.00 85.38 102 LEU A O 1
ATOM 816 N N . LEU A 1 103 ? -5.222 0.681 -4.116 1.00 86.56 103 LEU A N 1
ATOM 817 C CA . LEU A 1 103 ? -4.088 0.502 -5.021 1.00 86.56 103 LEU A CA 1
ATOM 818 C C . LEU A 1 103 ? -3.539 1.873 -5.430 1.00 86.56 103 LEU A C 1
ATOM 820 O O . LEU A 1 103 ? -4.273 2.695 -5.983 1.00 86.56 103 LEU A O 1
ATOM 824 N N . ILE A 1 104 ? -2.256 2.104 -5.156 1.00 87.19 104 ILE A N 1
ATOM 825 C CA . ILE A 1 104 ? -1.556 3.367 -5.403 1.00 87.19 104 ILE A CA 1
ATOM 826 C C . ILE A 1 104 ? -0.391 3.110 -6.353 1.00 87.19 104 ILE A C 1
ATOM 828 O O . ILE A 1 104 ? 0.553 2.414 -5.982 1.00 87.19 104 ILE A O 1
ATOM 832 N N . SER A 1 105 ? -0.419 3.708 -7.545 1.00 87.81 105 SER A N 1
ATOM 833 C CA . SER A 1 105 ? 0.749 3.711 -8.430 1.00 87.81 105 SER A CA 1
ATOM 834 C C . SER A 1 105 ? 1.889 4.510 -7.801 1.00 87.81 105 SER A C 1
ATOM 836 O O . SER A 1 105 ? 1.697 5.639 -7.342 1.00 87.81 105 SER A O 1
ATOM 838 N N . LEU A 1 106 ? 3.104 3.964 -7.823 1.00 87.06 106 LEU A N 1
ATOM 839 C CA . LEU A 1 106 ? 4.283 4.672 -7.326 1.00 87.06 106 LEU A CA 1
ATOM 840 C C . LEU A 1 106 ? 4.619 5.907 -8.148 1.00 87.06 106 LEU A C 1
ATOM 842 O O . LEU A 1 106 ? 5.148 6.872 -7.603 1.00 87.06 106 LEU A O 1
ATOM 846 N N . ARG A 1 107 ? 4.307 5.894 -9.446 1.00 85.31 107 ARG A N 1
ATOM 847 C CA . ARG A 1 107 ? 4.525 7.051 -10.320 1.00 85.31 107 ARG A CA 1
ATOM 848 C C . ARG A 1 107 ? 3.655 8.224 -9.882 1.00 85.31 107 ARG A C 1
ATOM 850 O O . ARG A 1 107 ? 4.134 9.354 -9.801 1.00 85.31 107 ARG A O 1
ATOM 857 N N . ASP A 1 108 ? 2.402 7.947 -9.539 1.00 83.06 108 ASP A N 1
ATOM 858 C CA . ASP A 1 108 ? 1.470 8.965 -9.056 1.00 83.06 108 ASP A CA 1
ATOM 859 C C . ASP A 1 108 ? 1.817 9.417 -7.639 1.00 83.06 108 ASP A C 1
ATOM 861 O O . ASP A 1 108 ? 1.806 10.615 -7.350 1.00 83.06 108 ASP A O 1
ATOM 865 N N . ALA A 1 109 ? 2.204 8.481 -6.770 1.00 86.88 109 ALA A N 1
ATOM 866 C CA . ALA A 1 109 ? 2.693 8.793 -5.435 1.00 86.88 109 ALA A CA 1
ATOM 867 C C . ALA A 1 109 ? 3.934 9.700 -5.478 1.00 86.88 109 ALA A C 1
ATOM 869 O O . ALA A 1 109 ? 3.977 10.723 -4.798 1.00 86.88 109 ALA A O 1
ATOM 870 N N . HIS A 1 110 ? 4.909 9.389 -6.334 1.00 86.75 110 HIS A N 1
ATOM 871 C CA . HIS A 1 110 ? 6.101 10.210 -6.517 1.00 86.75 110 HIS A CA 1
ATOM 872 C C . HIS A 1 110 ? 5.736 11.650 -6.899 1.00 86.75 110 HIS A C 1
ATOM 874 O O . HIS A 1 110 ? 6.215 12.591 -6.268 1.00 86.75 110 HIS A O 1
ATOM 880 N N . LYS A 1 111 ? 4.838 11.833 -7.875 1.00 86.25 111 LYS A N 1
ATOM 881 C CA . LYS A 1 111 ? 4.383 13.166 -8.302 1.00 86.25 111 LYS A CA 1
ATOM 882 C C . LYS A 1 111 ? 3.656 13.918 -7.184 1.00 86.25 111 LYS A C 1
ATOM 884 O O . LYS A 1 111 ? 3.975 15.073 -6.927 1.00 86.25 111 LYS A O 1
ATOM 889 N N . ARG A 1 112 ? 2.708 13.271 -6.497 1.00 85.31 112 ARG A N 1
ATOM 890 C CA . ARG A 1 112 ? 1.864 13.905 -5.462 1.00 85.31 112 ARG A CA 1
ATOM 891 C C . ARG A 1 112 ? 2.629 14.296 -4.200 1.00 85.31 112 ARG A C 1
ATOM 893 O O . ARG A 1 112 ? 2.262 15.262 -3.533 1.00 85.31 112 ARG A O 1
ATOM 900 N N . PHE A 1 113 ? 3.665 13.539 -3.855 1.00 88.75 113 PHE A N 1
ATOM 901 C CA . PHE A 1 113 ? 4.461 13.767 -2.649 1.00 88.75 113 PHE A CA 1
ATOM 902 C C . PHE A 1 113 ? 5.781 14.495 -2.935 1.00 88.75 113 PHE A C 1
ATOM 904 O O . PHE A 1 113 ? 6.518 14.785 -1.999 1.00 88.75 113 PHE A O 1
ATOM 911 N N . GLY A 1 114 ? 6.075 14.824 -4.200 1.00 89.38 114 GLY A N 1
ATOM 912 C CA . GLY A 1 114 ? 7.324 15.485 -4.590 1.00 89.38 114 GLY A CA 1
ATOM 913 C C . GLY A 1 114 ? 8.558 14.585 -4.463 1.00 89.38 114 GLY A C 1
ATOM 914 O O . GLY A 1 114 ? 9.669 15.080 -4.298 1.00 89.38 114 GLY A O 1
ATOM 915 N N . GLY A 1 115 ? 8.367 13.265 -4.502 1.00 89.75 115 GLY A N 1
ATOM 916 C CA . GLY A 1 115 ? 9.434 12.278 -4.387 1.00 89.75 115 GLY A CA 1
ATOM 917 C C . GLY A 1 115 ? 9.010 10.998 -3.670 1.00 89.75 115 GLY A C 1
ATOM 918 O O . GLY A 1 115 ? 8.105 10.982 -2.835 1.00 89.75 115 GLY A O 1
ATOM 919 N N . THR A 1 116 ? 9.715 9.903 -3.961 1.00 87.25 116 THR A N 1
ATOM 920 C CA . THR A 1 116 ? 9.433 8.587 -3.367 1.00 87.25 116 THR A CA 1
ATOM 921 C C . THR A 1 116 ? 9.740 8.552 -1.866 1.00 87.25 116 THR A C 1
ATOM 923 O O . THR A 1 116 ? 9.001 7.940 -1.103 1.00 87.25 116 THR A O 1
ATOM 926 N N . ALA A 1 117 ? 10.790 9.252 -1.423 1.00 89.81 117 ALA A N 1
ATOM 927 C CA . ALA A 1 117 ? 11.154 9.328 -0.007 1.00 89.81 117 ALA A CA 1
ATOM 928 C C . ALA A 1 117 ? 10.057 10.001 0.838 1.00 89.81 117 ALA A C 1
ATOM 930 O O . ALA A 1 117 ? 9.641 9.444 1.851 1.00 89.81 117 ALA A O 1
ATOM 931 N N . ALA A 1 118 ? 9.533 11.141 0.374 1.00 92.25 118 ALA A N 1
ATOM 932 C CA . ALA A 1 118 ? 8.440 11.853 1.037 1.00 92.25 118 ALA A CA 1
ATOM 933 C C . ALA A 1 118 ? 7.145 11.023 1.064 1.00 92.25 118 ALA A C 1
ATOM 935 O O . ALA A 1 118 ? 6.425 11.011 2.062 1.00 92.25 118 ALA A O 1
ATOM 936 N N . PHE A 1 119 ? 6.864 10.273 -0.007 1.00 92.50 119 PHE A N 1
ATOM 937 C CA . PHE A 1 119 ? 5.751 9.325 -0.021 1.00 92.50 119 PHE A CA 1
ATOM 938 C C . PHE A 1 119 ? 5.919 8.215 1.027 1.00 92.50 119 PHE A C 1
ATOM 940 O O . PHE A 1 119 ? 4.983 7.921 1.766 1.00 92.50 119 PHE A O 1
ATOM 947 N N . PHE A 1 120 ? 7.099 7.602 1.113 1.00 93.19 120 PHE A N 1
ATOM 948 C CA . PHE A 1 120 ? 7.393 6.529 2.067 1.00 93.19 120 PHE A CA 1
ATOM 949 C C . PHE A 1 120 ? 7.359 6.988 3.524 1.00 93.19 120 PHE A C 1
ATOM 951 O O . PHE A 1 120 ? 6.907 6.236 4.392 1.00 93.19 120 PHE A O 1
ATOM 958 N N . GLU A 1 121 ? 7.787 8.218 3.792 1.00 93.25 121 GLU A N 1
ATOM 959 C CA . GLU A 1 121 ? 7.631 8.858 5.096 1.00 93.25 121 GLU A CA 1
ATOM 960 C C . GLU A 1 121 ? 6.149 9.007 5.455 1.00 93.25 121 GLU A C 1
ATOM 962 O O . GLU A 1 121 ? 5.705 8.455 6.462 1.00 93.25 121 GLU A O 1
ATOM 967 N N . ALA A 1 122 ? 5.356 9.616 4.572 1.00 93.50 122 ALA A N 1
ATOM 968 C CA . ALA A 1 122 ? 3.927 9.801 4.800 1.00 93.50 122 ALA A CA 1
ATOM 969 C C . ALA A 1 122 ? 3.156 8.471 4.915 1.00 93.50 122 ALA A C 1
ATOM 971 O O . ALA A 1 122 ? 2.240 8.353 5.728 1.00 93.50 122 ALA A O 1
ATOM 972 N N . LEU A 1 123 ? 3.535 7.449 4.141 1.00 93.75 123 LEU A N 1
ATOM 973 C CA . LEU A 1 123 ? 2.977 6.099 4.246 1.00 93.75 123 LEU A CA 1
ATOM 974 C C . LEU A 1 123 ? 3.295 5.464 5.605 1.00 93.75 123 LEU A C 1
ATOM 976 O O . LEU A 1 123 ? 2.430 4.829 6.209 1.00 93.75 123 LEU A O 1
ATOM 980 N N . SER A 1 124 ? 4.525 5.633 6.091 1.00 94.12 124 SER A N 1
ATOM 981 C CA . SER A 1 124 ? 4.935 5.124 7.403 1.00 94.12 124 SER A CA 1
ATOM 982 C C . SER A 1 124 ? 4.172 5.822 8.528 1.00 94.12 124 SER A C 1
ATOM 984 O O . SER A 1 124 ? 3.733 5.174 9.478 1.00 94.12 124 SER A O 1
ATOM 986 N N . ASP A 1 125 ? 3.954 7.130 8.409 1.00 93.50 125 ASP A N 1
ATOM 987 C CA . ASP A 1 125 ? 3.136 7.892 9.350 1.00 93.50 125 ASP A CA 1
ATOM 988 C C . ASP A 1 125 ? 1.677 7.454 9.319 1.00 93.50 125 ASP A C 1
ATOM 990 O O . ASP A 1 125 ? 1.094 7.211 10.378 1.00 93.50 125 ASP A O 1
ATOM 994 N N . PHE A 1 126 ? 1.101 7.260 8.131 1.00 91.81 126 PHE A N 1
ATOM 995 C CA . PHE A 1 126 ? -0.246 6.716 7.978 1.00 91.81 126 PHE A CA 1
ATOM 996 C C . PHE A 1 126 ? -0.380 5.328 8.613 1.00 91.81 126 PHE A C 1
ATOM 998 O O . PHE A 1 126 ? -1.344 5.077 9.336 1.00 91.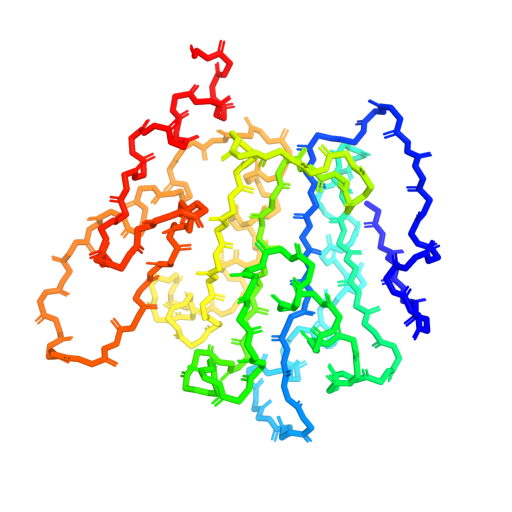81 126 PHE A O 1
ATOM 1005 N N . ALA A 1 127 ? 0.593 4.440 8.403 1.00 92.12 127 ALA A N 1
ATOM 1006 C CA . ALA A 1 127 ? 0.584 3.099 8.982 1.00 92.12 127 ALA A CA 1
ATOM 1007 C C . ALA A 1 127 ? 0.589 3.118 10.520 1.00 92.12 127 ALA A C 1
ATOM 1009 O O . ALA A 1 127 ? -0.082 2.299 11.145 1.00 92.12 127 ALA A O 1
ATOM 1010 N N . ARG A 1 128 ? 1.292 4.082 11.130 1.00 90.75 128 ARG A N 1
ATOM 1011 C CA . ARG A 1 128 ? 1.384 4.225 12.592 1.00 90.75 128 ARG A CA 1
ATOM 1012 C C . ARG A 1 128 ? 0.199 4.953 13.218 1.00 90.75 128 ARG A C 1
ATOM 1014 O O . ARG A 1 128 ? -0.223 4.593 14.311 1.00 90.75 128 ARG A O 1
ATOM 1021 N N . THR A 1 129 ? -0.288 6.003 12.564 1.00 89.50 129 THR A N 1
ATOM 1022 C CA . THR A 1 129 ? -1.202 6.984 13.177 1.00 89.50 129 THR A CA 1
ATOM 1023 C C . THR A 1 129 ? -2.609 6.957 12.605 1.00 89.50 129 THR A C 1
ATOM 1025 O O . THR A 1 129 ? -3.512 7.523 13.213 1.00 89.50 129 THR A O 1
ATOM 1028 N N . ARG A 1 130 ? -2.802 6.340 11.432 1.00 85.75 130 ARG A N 1
ATOM 1029 C CA . ARG A 1 130 ? -4.032 6.446 10.631 1.00 85.75 130 ARG A CA 1
ATOM 1030 C C . ARG A 1 130 ? -4.411 7.881 10.264 1.00 85.75 130 ARG A C 1
ATOM 1032 O O . ARG A 1 130 ? -5.578 8.150 9.988 1.00 85.75 130 ARG A O 1
ATOM 1039 N N . ASN A 1 131 ? -3.438 8.798 10.229 1.00 82.44 131 ASN A N 1
ATOM 1040 C CA . ASN A 1 131 ? -3.682 10.188 9.857 1.00 82.44 131 ASN A CA 1
ATOM 1041 C C . ASN A 1 131 ? -4.310 10.271 8.444 1.00 82.44 131 ASN A C 1
ATOM 1043 O O . ASN A 1 131 ? -3.670 9.875 7.464 1.00 82.44 131 ASN A O 1
ATOM 1047 N N . PRO A 1 132 ? -5.542 10.798 8.305 1.00 78.69 132 PRO A N 1
ATOM 1048 C CA . PRO A 1 132 ? -6.243 10.862 7.024 1.00 78.69 132 PRO A CA 1
ATOM 1049 C C . PRO A 1 132 ? -5.595 11.802 6.002 1.00 78.69 132 PRO A C 1
ATOM 1051 O O . PRO A 1 132 ? -5.900 11.680 4.818 1.00 78.69 132 PRO A O 1
ATOM 1054 N N . GLU A 1 133 ? -4.702 12.711 6.407 1.00 83.94 133 GLU A N 1
ATOM 1055 C CA . GLU A 1 133 ? -4.003 13.636 5.499 1.00 83.94 133 GLU A CA 1
ATOM 1056 C C . GLU A 1 133 ? -3.274 12.902 4.365 1.00 83.94 133 GLU A C 1
ATOM 1058 O O . GLU A 1 133 ? -3.231 13.381 3.230 1.00 83.94 133 GLU A O 1
ATOM 1063 N N . PHE A 1 134 ? -2.758 11.699 4.647 1.00 86.44 134 PHE A N 1
ATOM 1064 C CA . PHE A 1 134 ? -2.161 10.830 3.635 1.00 86.44 134 PHE A CA 1
ATOM 1065 C C . PHE A 1 134 ? -3.152 10.503 2.510 1.00 86.44 134 PHE A C 1
ATOM 1067 O O . PHE A 1 134 ? -2.816 10.623 1.334 1.00 86.44 134 PHE A O 1
ATOM 1074 N N . LEU A 1 135 ? -4.383 10.129 2.867 1.00 81.38 135 LEU A N 1
ATOM 1075 C CA . LEU A 1 135 ? -5.440 9.778 1.918 1.00 81.38 135 LEU A CA 1
ATOM 1076 C C . LEU A 1 135 ? -5.997 11.017 1.211 1.00 81.38 135 LEU A C 1
ATOM 1078 O O . LEU A 1 135 ? -6.280 10.970 0.017 1.00 81.38 135 LEU A O 1
ATOM 1082 N N . GLN A 1 136 ? -6.087 12.150 1.909 1.00 80.00 136 GLN A N 1
ATOM 1083 C CA . GLN A 1 136 ? -6.563 13.417 1.343 1.00 80.00 136 GLN A CA 1
ATOM 1084 C C . GLN A 1 136 ? -5.668 13.938 0.212 1.00 80.00 136 GLN A C 1
ATOM 1086 O O . GLN A 1 136 ? -6.167 14.537 -0.738 1.00 80.00 136 GLN A O 1
ATOM 1091 N N . LYS A 1 137 ? -4.358 13.649 0.235 1.00 79.38 137 LYS A N 1
ATOM 1092 C CA . LYS A 1 137 ? -3.456 13.952 -0.895 1.00 79.38 137 LYS A CA 1
ATOM 1093 C C . LYS A 1 137 ? -3.829 13.228 -2.190 1.00 79.38 137 LYS A C 1
ATOM 1095 O O . LYS A 1 137 ? -3.353 13.611 -3.259 1.00 79.38 137 LYS A O 1
ATOM 1100 N N . PHE A 1 138 ? -4.675 12.205 -2.110 1.00 73.12 138 PHE A N 1
ATOM 1101 C CA . PHE A 1 138 ? -5.249 11.521 -3.260 1.00 73.12 138 PHE A CA 1
ATOM 1102 C C . PHE A 1 138 ? -6.678 11.984 -3.602 1.00 73.12 138 PHE A C 1
ATOM 1104 O O . PHE A 1 138 ? -7.133 11.714 -4.711 1.00 73.12 138 PHE A O 1
ATOM 1111 N N . GLU A 1 139 ? -7.364 12.712 -2.708 1.00 65.31 139 GLU A N 1
ATOM 1112 C CA . GLU A 1 139 ? -8.694 13.301 -2.959 1.00 65.31 139 GLU A CA 1
ATOM 1113 C C . GLU A 1 139 ? -8.635 14.523 -3.879 1.00 65.31 139 GL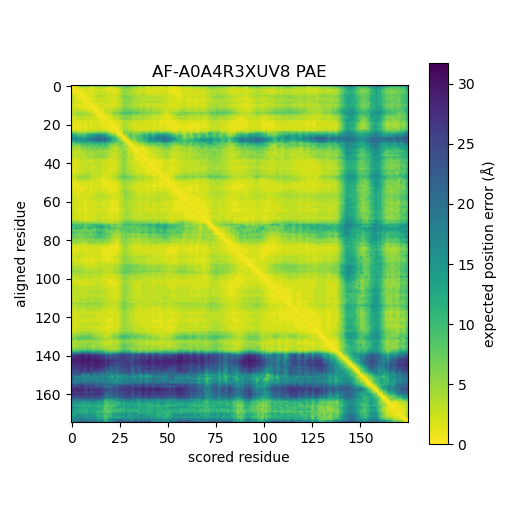U A C 1
ATOM 1115 O O . GLU A 1 139 ? -9.576 14.781 -4.630 1.00 65.31 139 GLU A O 1
ATOM 1120 N N . THR A 1 140 ? -7.536 15.279 -3.851 1.00 53.81 140 THR A N 1
ATOM 1121 C CA . THR A 1 140 ? -7.355 16.450 -4.711 1.00 53.81 140 THR A CA 1
ATOM 1122 C C . THR A 1 140 ? -7.222 16.014 -6.173 1.00 53.81 140 THR A C 1
ATOM 1124 O O . THR A 1 140 ? -6.178 15.530 -6.629 1.00 53.81 140 THR A O 1
ATOM 1127 N N . GLN A 1 141 ? -8.335 16.151 -6.900 1.00 47.34 141 GLN A N 1
ATOM 1128 C CA . GLN A 1 141 ? -8.421 16.110 -8.354 1.00 47.34 141 GLN A CA 1
ATOM 1129 C C . GLN A 1 141 ? -7.623 17.282 -8.933 1.00 47.34 141 GLN A C 1
ATOM 1131 O O . GLN A 1 141 ? -8.136 18.394 -9.039 1.00 47.34 141 GLN A O 1
ATOM 1136 N N . GLU A 1 142 ? -6.398 17.035 -9.386 1.00 39.31 142 GLU A N 1
ATOM 1137 C CA . GLU A 1 142 ? -5.972 17.725 -10.597 1.00 39.31 142 GLU A CA 1
ATOM 1138 C C . GLU A 1 142 ? -6.531 16.955 -11.790 1.00 39.31 142 GLU A C 1
ATOM 1140 O O . GLU A 1 142 ? -6.304 15.756 -11.959 1.00 39.31 142 GLU A O 1
ATOM 1145 N N . SER A 1 143 ? -7.312 17.670 -12.595 1.00 36.66 143 SER A N 1
ATOM 1146 C CA . SER A 1 143 ? -7.771 17.256 -13.913 1.00 36.66 143 SER A CA 1
ATOM 1147 C C . SER A 1 143 ? -6.557 17.045 -14.822 1.00 36.66 143 SER A C 1
ATOM 1149 O O . SER A 1 143 ? -6.156 17.941 -15.559 1.00 36.66 143 SER A O 1
ATOM 1151 N N . PHE A 1 144 ? -5.945 15.863 -14.760 1.00 33.44 144 PHE A N 1
ATOM 1152 C CA . PHE A 1 144 ? -4.910 15.440 -15.697 1.00 33.44 144 PHE A CA 1
ATOM 1153 C C . PHE A 1 144 ? -5.445 14.272 -16.531 1.00 33.44 144 PHE A C 1
ATOM 1155 O O . PHE A 1 144 ? -5.398 13.111 -16.146 1.00 33.44 144 PHE A O 1
ATOM 1162 N N . GLY A 1 145 ? -6.040 14.639 -17.669 1.00 32.72 145 GLY A N 1
ATOM 1163 C CA . GLY A 1 145 ? -6.204 13.835 -18.882 1.00 32.72 145 GLY A CA 1
ATOM 1164 C C . GLY A 1 145 ? -6.586 12.358 -18.740 1.00 32.72 145 GLY A C 1
ATOM 1165 O O . GLY A 1 145 ? -5.712 11.511 -18.723 1.00 32.72 145 GLY A O 1
ATOM 1166 N N . SER A 1 146 ? -7.889 12.064 -18.812 1.00 34.44 146 SER A N 1
ATOM 1167 C CA . SER A 1 146 ? -8.593 10.858 -19.327 1.00 34.44 146 SER A CA 1
ATOM 1168 C C . SER A 1 146 ? -8.065 9.413 -19.144 1.00 34.44 146 SER A C 1
ATOM 1170 O O . SER A 1 146 ? -8.786 8.500 -19.540 1.00 34.44 146 SER A O 1
ATOM 1172 N N . LYS A 1 147 ? -6.886 9.139 -18.569 1.00 39.12 147 LYS A N 1
ATOM 1173 C CA . LYS A 1 147 ? -6.275 7.793 -18.535 1.00 39.12 147 LYS A CA 1
ATOM 1174 C C . LYS A 1 147 ? -5.316 7.509 -17.368 1.00 39.12 147 LYS A C 1
ATOM 1176 O O . LYS A 1 147 ? -4.629 6.496 -17.414 1.00 39.12 147 LYS A O 1
ATOM 1181 N N . THR A 1 148 ? -5.235 8.342 -16.331 1.00 40.56 148 THR A N 1
ATOM 1182 C CA . THR A 1 148 ? -4.316 8.079 -15.203 1.00 40.56 148 THR A CA 1
ATOM 1183 C C . THR A 1 148 ? -5.064 7.789 -13.905 1.00 40.56 148 THR A C 1
ATOM 1185 O O . THR A 1 148 ? -5.786 8.631 -13.373 1.00 40.56 148 THR A O 1
ATOM 1188 N N . TRP A 1 149 ? -4.903 6.549 -13.444 1.00 45.56 149 TRP A N 1
ATOM 1189 C CA . TRP A 1 149 ? -5.570 5.902 -12.316 1.00 45.56 149 TRP A CA 1
ATOM 1190 C C . TRP A 1 149 ? -5.010 6.370 -10.969 1.00 45.56 149 TRP A C 1
ATOM 1192 O O . TRP A 1 149 ? -4.196 5.687 -10.356 1.00 45.56 149 TRP A O 1
ATOM 1202 N N . SER A 1 150 ? -5.451 7.529 -10.486 1.00 50.09 150 SER A N 1
ATOM 1203 C CA . SER A 1 150 ? -4.811 8.171 -9.331 1.00 50.09 150 SER A CA 1
ATOM 1204 C C . SER A 1 150 ? -4.974 7.435 -7.999 1.00 50.09 150 SER A C 1
ATOM 1206 O O . SER A 1 150 ? -4.088 7.536 -7.159 1.00 50.09 150 SER A O 1
ATOM 1208 N N . VAL A 1 151 ? -6.072 6.701 -7.813 1.00 52.62 151 VAL A N 1
ATOM 1209 C CA . VAL A 1 151 ? -6.325 5.741 -6.729 1.00 52.62 151 VAL A CA 1
ATOM 1210 C C . VAL A 1 151 ? -7.446 4.823 -7.208 1.00 52.62 151 VAL A C 1
ATOM 1212 O O . VAL A 1 151 ? -8.424 5.297 -7.781 1.00 52.62 151 VAL A O 1
ATOM 1215 N N . LEU A 1 152 ? -7.340 3.521 -6.960 1.00 55.81 152 LEU A N 1
ATOM 1216 C CA . LEU A 1 152 ? -8.422 2.568 -7.212 1.00 55.81 152 LEU A CA 1
ATOM 1217 C C . LEU A 1 152 ? -8.985 2.070 -5.877 1.00 55.81 152 LEU A C 1
ATOM 1219 O O . LEU A 1 152 ? -8.366 1.224 -5.234 1.00 55.81 152 LEU A O 1
ATOM 1223 N N . GLU A 1 153 ? -10.159 2.575 -5.480 1.00 54.09 153 GLU A N 1
ATOM 1224 C CA . GLU A 1 153 ? -11.002 1.882 -4.499 1.00 54.09 153 GLU A CA 1
ATOM 1225 C C . GLU A 1 153 ? -11.832 0.835 -5.240 1.00 54.09 153 GLU A C 1
ATOM 1227 O O . GLU A 1 153 ? -12.493 1.126 -6.240 1.00 54.09 153 GLU A O 1
ATOM 1232 N N . LEU A 1 154 ? -11.756 -0.407 -4.775 1.00 54.38 154 LEU A N 1
ATOM 1233 C CA . LEU A 1 154 ? -12.328 -1.552 -5.472 1.00 54.38 154 LEU A CA 1
ATOM 1234 C C . LEU A 1 154 ? -13.487 -2.120 -4.660 1.00 54.38 154 LEU A C 1
ATOM 1236 O O . LEU A 1 154 ? -13.278 -2.729 -3.611 1.00 54.38 154 LEU A O 1
ATOM 1240 N N . LYS A 1 155 ? -14.712 -1.935 -5.168 1.00 47.28 155 LYS A N 1
ATOM 1241 C CA . LYS A 1 155 ? -15.910 -2.618 -4.664 1.00 47.28 155 LYS A CA 1
ATOM 1242 C C . LYS A 1 155 ? -16.123 -3.932 -5.437 1.00 47.28 155 LYS A C 1
ATOM 1244 O O . LYS A 1 155 ? -15.974 -3.919 -6.659 1.00 47.28 155 LYS A O 1
ATOM 1249 N N . PRO A 1 156 ? -16.524 -5.036 -4.777 1.00 37.88 156 PRO A N 1
ATOM 1250 C CA . PRO A 1 156 ? -16.568 -6.381 -5.374 1.00 37.88 156 PRO A CA 1
ATOM 1251 C C . PRO A 1 156 ? -17.447 -6.540 -6.625 1.00 37.88 156 PRO A C 1
ATOM 1253 O O . PRO A 1 156 ? -17.218 -7.463 -7.392 1.00 37.88 156 PRO A O 1
ATOM 1256 N N . ASN A 1 157 ? -18.423 -5.649 -6.851 1.00 35.59 157 ASN A N 1
ATOM 1257 C CA . ASN A 1 157 ? -19.419 -5.778 -7.925 1.00 35.59 157 ASN A CA 1
ATOM 1258 C C . ASN A 1 157 ? -19.608 -4.514 -8.790 1.00 35.59 157 ASN A C 1
ATOM 1260 O O . ASN A 1 157 ? -20.592 -4.417 -9.519 1.00 35.59 157 ASN A O 1
ATOM 1264 N N . PHE A 1 158 ? -18.705 -3.528 -8.733 1.00 34.28 158 PHE A N 1
ATOM 1265 C CA . PHE A 1 158 ? -18.869 -2.278 -9.490 1.00 34.28 158 PHE A CA 1
ATOM 1266 C C . PHE A 1 158 ? -17.867 -2.149 -10.644 1.00 34.28 158 PHE A C 1
ATOM 1268 O O . PHE A 1 158 ? -16.697 -1.814 -10.463 1.00 34.28 158 PHE A O 1
ATOM 1275 N N . PHE A 1 159 ? -18.375 -2.345 -11.862 1.00 33.56 159 PHE A N 1
ATOM 1276 C CA . PHE A 1 159 ? -17.849 -1.698 -13.061 1.00 33.56 159 PHE A CA 1
ATOM 1277 C C . PHE A 1 159 ? -18.220 -0.211 -12.993 1.00 33.56 159 PHE A C 1
ATOM 1279 O O . PHE A 1 159 ? -19.372 0.156 -13.207 1.00 33.56 159 PHE A O 1
ATOM 1286 N N . GLY A 1 160 ? -17.263 0.648 -12.651 1.00 27.52 160 GLY A N 1
ATOM 1287 C CA . GLY A 1 160 ? -17.492 2.089 -12.541 1.00 27.52 160 GLY A CA 1
ATOM 1288 C C . GLY A 1 160 ? -16.566 2.694 -11.501 1.00 27.52 160 GLY A C 1
ATOM 1289 O O . GLY A 1 160 ? -16.800 2.582 -10.303 1.00 27.52 160 GLY A O 1
ATOM 1290 N N . PHE A 1 161 ? -15.470 3.275 -11.971 1.00 37.97 161 PHE A N 1
ATOM 1291 C CA . PHE A 1 161 ? -14.373 3.751 -11.142 1.00 37.97 161 PHE A CA 1
ATOM 1292 C C . PHE A 1 161 ? -14.744 5.060 -10.439 1.00 37.97 161 PHE A C 1
ATOM 1294 O O . PHE A 1 161 ? -14.732 6.126 -11.048 1.00 37.97 161 PHE A O 1
ATOM 1301 N N . GLY A 1 162 ? -15.076 4.969 -9.153 1.00 34.03 162 GLY A N 1
ATOM 1302 C CA . GLY A 1 162 ? -15.261 6.109 -8.262 1.00 34.03 162 GLY A CA 1
ATOM 1303 C C . GLY A 1 162 ? -14.645 5.790 -6.907 1.00 34.03 162 GLY A C 1
ATOM 1304 O O . GLY A 1 162 ? -15.055 4.831 -6.259 1.00 34.03 162 GLY A O 1
ATOM 1305 N N . VAL A 1 163 ? -13.642 6.569 -6.503 1.00 51.16 163 VAL A N 1
ATOM 1306 C CA . VAL A 1 163 ? -12.989 6.442 -5.197 1.00 51.16 163 VAL A CA 1
ATOM 1307 C C . VAL A 1 163 ? -13.817 7.213 -4.171 1.00 51.16 163 VAL A C 1
ATOM 1309 O O . VAL A 1 163 ? -13.923 8.435 -4.253 1.00 51.16 163 VAL A O 1
ATOM 1312 N N . ASN A 1 164 ? -14.414 6.527 -3.206 1.00 54.94 164 ASN A N 1
ATOM 1313 C CA . ASN A 1 164 ? -15.028 7.119 -2.025 1.00 54.94 164 ASN A CA 1
ATOM 1314 C C . ASN A 1 164 ? -14.018 7.149 -0.863 1.00 54.94 164 ASN A C 1
ATOM 1316 O O . ASN A 1 164 ? -14.218 6.536 0.188 1.00 54.94 164 ASN A O 1
ATOM 1320 N N . LEU A 1 165 ? -12.939 7.926 -1.030 1.00 64.31 165 LEU A N 1
ATOM 1321 C CA . LEU A 1 165 ? -11.897 8.120 -0.007 1.00 64.31 165 LEU A CA 1
ATOM 1322 C C . LEU A 1 165 ? -12.461 8.581 1.344 1.00 64.31 165 LEU A C 1
ATOM 1324 O O . LEU A 1 165 ? -11.879 8.260 2.375 1.00 64.31 165 LEU A O 1
ATOM 1328 N N . LYS A 1 166 ? -13.628 9.235 1.366 1.00 64.56 166 LYS A N 1
ATOM 1329 C CA . LYS A 1 166 ? -14.328 9.619 2.600 1.00 64.56 166 LYS A CA 1
ATOM 1330 C C . LYS A 1 166 ? -14.730 8.419 3.456 1.00 64.56 166 LYS A C 1
ATOM 1332 O O . LYS A 1 166 ? -14.590 8.474 4.674 1.00 64.56 166 LYS A O 1
ATOM 1337 N N . GLU A 1 167 ? -15.221 7.346 2.838 1.00 66.00 167 GLU A N 1
ATOM 1338 C CA . GLU A 1 167 ? -15.587 6.107 3.541 1.00 66.00 167 GLU A CA 1
ATOM 1339 C C . GLU A 1 167 ? -14.334 5.412 4.091 1.00 66.00 167 GLU A C 1
ATOM 1341 O O . GLU A 1 167 ? -14.326 4.906 5.212 1.00 66.00 167 GLU A O 1
ATOM 1346 N N . LEU A 1 168 ? -13.242 5.471 3.332 1.00 66.06 168 LEU A N 1
ATOM 1347 C CA . LEU A 1 168 ? -11.944 4.914 3.699 1.00 66.06 168 LEU A CA 1
ATOM 1348 C C . LEU A 1 168 ? -11.288 5.692 4.857 1.00 66.06 168 LEU A C 1
ATOM 1350 O O . LEU A 1 168 ? -10.782 5.094 5.804 1.00 66.06 168 LEU A O 1
ATOM 1354 N N . ILE A 1 169 ? -11.376 7.023 4.825 1.00 69.50 169 ILE A N 1
ATOM 1355 C CA . ILE A 1 169 ? -10.952 7.928 5.900 1.00 69.50 169 ILE A CA 1
ATOM 1356 C C . ILE A 1 169 ? -11.773 7.690 7.169 1.00 69.50 169 ILE A C 1
ATOM 1358 O O . ILE A 1 169 ? -11.190 7.591 8.246 1.00 69.50 169 ILE A O 1
ATOM 1362 N N . ALA A 1 170 ? -13.101 7.569 7.061 1.00 71.56 170 ALA A N 1
ATOM 1363 C CA . ALA A 1 170 ? -13.963 7.312 8.215 1.00 71.56 170 ALA A CA 1
ATOM 1364 C C . ALA A 1 170 ? -13.553 6.020 8.941 1.00 71.56 170 ALA A C 1
ATOM 1366 O O . ALA A 1 170 ? -13.302 6.042 10.147 1.00 71.56 170 ALA A O 1
ATOM 1367 N N . ARG A 1 171 ? -13.334 4.939 8.185 1.00 66.94 171 ARG A N 1
ATOM 1368 C CA . ARG A 1 171 ? -12.898 3.648 8.734 1.00 66.94 171 ARG A CA 1
ATOM 1369 C C . ARG A 1 171 ? -11.499 3.694 9.331 1.00 66.94 171 ARG A C 1
ATOM 1371 O O . ARG A 1 171 ? -11.283 3.145 10.406 1.00 66.94 171 ARG A O 1
ATOM 1378 N N . ALA A 1 172 ? -10.557 4.381 8.679 1.00 64.38 172 ALA A N 1
ATOM 1379 C CA . ALA A 1 172 ? -9.217 4.592 9.231 1.00 64.38 172 ALA A CA 1
ATOM 1380 C C . ALA A 1 172 ? -9.259 5.345 10.576 1.00 64.38 172 ALA A C 1
ATOM 1382 O O . ALA A 1 172 ? -8.402 5.132 11.430 1.00 64.38 172 ALA A O 1
ATOM 1383 N N . GLN A 1 173 ? -10.280 6.179 10.785 1.00 67.38 173 GLN A N 1
ATOM 1384 C CA . GLN A 1 173 ? -10.543 6.894 12.035 1.00 67.38 173 GLN A CA 1
ATOM 1385 C C . GLN A 1 173 ? -11.393 6.104 13.048 1.00 67.38 173 GLN A C 1
ATOM 1387 O O . GLN A 1 173 ? -11.720 6.648 14.103 1.00 67.38 173 GLN A O 1
ATOM 1392 N N . GLY A 1 174 ? -11.764 4.852 12.756 1.00 63.22 174 GLY A N 1
ATOM 1393 C CA . GLY A 1 174 ? -12.603 4.028 13.632 1.00 63.22 174 GLY A CA 1
ATOM 1394 C C . GLY A 1 174 ? -14.071 4.468 13.699 1.00 63.22 174 GLY A C 1
ATOM 1395 O O . GLY A 1 174 ? -14.716 4.255 14.725 1.00 63.22 174 GLY A O 1
ATOM 1396 N N . LYS A 1 175 ? -14.581 5.111 12.641 1.00 47.22 175 LYS A N 1
ATOM 1397 C CA . LYS A 1 175 ? -15.987 5.509 12.470 1.00 47.22 175 LYS A CA 1
ATOM 1398 C C . LYS A 1 175 ? -16.651 4.697 11.364 1.00 47.22 175 LYS A C 1
ATOM 1400 O O . LYS A 1 175 ? -17.855 4.411 11.522 1.00 47.22 175 LYS A O 1
#